Protein AF-A0A939FGM7-F1 (afdb_monomer_lite)

Radius of gyration: 15.13 Å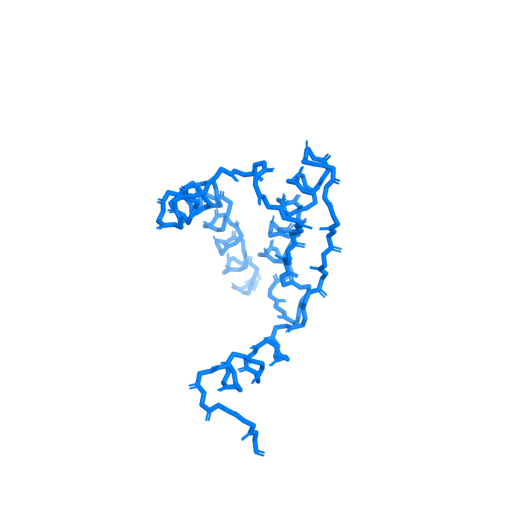; chains: 1; bounding box: 47×24×35 Å

Sequence (90 aa):
FSARSMVGTIASRAHLEAMVPTIERALKEAGVRARDLDGIAVTAGPGLAGALLVGVSAAKAYAYALGQPLYGVNHLASHICVDQLEHGPL

pLDDT: mean 92.24, std 11.74, range [43.25, 98.5]

Secondary structure (DSSP, 8-state):
--THHHHHHHHHHHHHHHHHHHHHHHHHHHT--GGG-S-EEEEEESS-HHHHHHHHHHHHHHHHHHT--EEEEEHHHHHHHHHHHHH---

Structure (mmCIF, N/CA/C/O backbone):
data_AF-A0A939FGM7-F1
#
_entry.id   AF-A0A939FGM7-F1
#
loop_
_atom_site.group_PDB
_atom_site.id
_atom_site.type_symbol
_atom_site.label_atom_id
_atom_site.label_alt_id
_atom_site.label_comp_id
_atom_site.label_asym_id
_atom_site.label_entity_id
_atom_site.label_seq_id
_atom_site.pdbx_PDB_ins_code
_atom_site.Cartn_x
_atom_site.Cartn_y
_atom_site.Cartn_z
_atom_site.occupancy
_atom_site.B_iso_or_equiv
_atom_site.auth_seq_id
_atom_site.auth_comp_id
_atom_site.auth_asym_id
_atom_site.auth_atom_id
_atom_site.pdbx_PDB_model_num
ATOM 1 N N . PHE A 1 1 ? 33.101 1.468 1.912 1.00 43.25 1 PHE A N 1
ATOM 2 C CA . PHE A 1 1 ? 31.814 2.149 2.167 1.00 43.25 1 PHE A CA 1
ATOM 3 C C . PHE A 1 1 ? 31.054 2.225 0.843 1.00 43.25 1 PHE A C 1
ATOM 5 O O . PHE A 1 1 ? 31.485 2.943 -0.046 1.00 43.25 1 PHE A O 1
ATOM 12 N N . SER A 1 2 ? 30.037 1.378 0.636 1.00 44.59 2 SER A N 1
ATOM 13 C CA . SER A 1 2 ? 29.418 1.151 -0.685 1.00 44.59 2 SER A CA 1
ATOM 14 C C . SER A 1 2 ? 28.201 2.056 -0.902 1.00 44.59 2 SER A C 1
ATOM 16 O O . SER A 1 2 ? 27.252 2.017 -0.120 1.00 44.59 2 SER A O 1
ATOM 18 N N . ALA A 1 3 ? 28.207 2.848 -1.979 1.00 50.59 3 ALA A N 1
ATOM 19 C CA . ALA A 1 3 ? 27.145 3.789 -2.359 1.00 50.59 3 ALA A CA 1
ATOM 20 C C . ALA A 1 3 ? 25.740 3.156 -2.488 1.00 50.59 3 ALA A C 1
ATOM 22 O O . ALA A 1 3 ? 24.735 3.863 -2.402 1.00 50.59 3 ALA A O 1
ATOM 23 N N . ARG A 1 4 ? 25.649 1.822 -2.615 1.00 52.56 4 ARG A N 1
ATOM 24 C CA . ARG A 1 4 ? 24.376 1.079 -2.660 1.00 52.56 4 ARG A CA 1
ATOM 25 C C . ARG A 1 4 ? 23.502 1.283 -1.419 1.00 52.56 4 ARG A C 1
ATOM 27 O O . ARG A 1 4 ? 22.282 1.313 -1.550 1.00 52.56 4 ARG A O 1
ATOM 34 N N . SER A 1 5 ? 24.092 1.473 -0.240 1.00 60.69 5 SER A N 1
ATOM 35 C CA . SER A 1 5 ? 23.316 1.641 0.999 1.00 60.69 5 SER A CA 1
ATOM 36 C C . SER A 1 5 ? 22.724 3.048 1.152 1.00 60.69 5 SER A C 1
ATOM 38 O O . SER A 1 5 ? 21.669 3.211 1.767 1.00 60.69 5 SER A O 1
ATOM 40 N N . MET A 1 6 ? 23.361 4.070 0.567 1.00 65.62 6 MET A N 1
ATOM 41 C CA . MET A 1 6 ? 22.883 5.457 0.653 1.00 65.62 6 MET A CA 1
ATOM 42 C C . MET A 1 6 ? 21.644 5.685 -0.212 1.00 65.62 6 MET A C 1
ATOM 44 O O . MET A 1 6 ? 20.651 6.212 0.285 1.00 65.62 6 MET A O 1
ATOM 48 N N . VAL A 1 7 ? 21.660 5.208 -1.461 1.00 73.94 7 VAL A N 1
ATOM 49 C CA . VAL A 1 7 ? 20.503 5.303 -2.371 1.00 73.94 7 VAL A CA 1
ATOM 50 C C . VAL A 1 7 ? 19.277 4.630 -1.759 1.00 73.94 7 VAL A C 1
ATOM 52 O O . VAL A 1 7 ? 18.190 5.202 -1.763 1.00 73.94 7 VAL A O 1
ATOM 55 N N . GLY A 1 8 ? 19.462 3.452 -1.152 1.00 77.62 8 GLY A N 1
ATOM 56 C CA . GLY A 1 8 ? 18.362 2.746 -0.505 1.00 77.62 8 GLY A CA 1
ATOM 57 C C . GLY A 1 8 ? 17.764 3.500 0.688 1.00 77.62 8 GLY A C 1
ATOM 58 O O . GLY A 1 8 ? 16.549 3.511 0.890 1.00 77.62 8 GLY A O 1
ATOM 59 N N . THR A 1 9 ? 18.612 4.184 1.454 1.00 81.69 9 THR A N 1
ATOM 60 C CA . THR A 1 9 ? 18.190 4.982 2.611 1.00 81.69 9 THR A CA 1
ATOM 61 C C . THR A 1 9 ? 17.428 6.236 2.180 1.00 81.69 9 THR A C 1
ATOM 63 O O . THR A 1 9 ? 16.377 6.533 2.744 1.00 81.69 9 THR A O 1
ATOM 66 N N . ILE A 1 10 ? 17.922 6.944 1.158 1.00 90.00 10 ILE A N 1
ATOM 67 C CA . ILE A 1 10 ? 17.272 8.142 0.605 1.00 90.00 10 ILE A CA 1
ATOM 68 C C . ILE A 1 10 ? 15.902 7.781 0.028 1.00 90.00 10 ILE A C 1
ATOM 70 O O . ILE A 1 10 ? 14.915 8.429 0.365 1.00 90.00 10 ILE A O 1
ATOM 74 N N . ALA A 1 11 ? 15.820 6.705 -0.761 1.00 85.94 11 ALA A N 1
ATOM 75 C CA . ALA A 1 11 ? 14.552 6.236 -1.310 1.00 85.94 11 ALA A CA 1
ATOM 76 C C . ALA A 1 11 ? 13.538 5.921 -0.198 1.00 85.94 11 ALA A C 1
ATOM 78 O O . ALA A 1 11 ? 12.400 6.371 -0.251 1.00 85.94 11 ALA A O 1
ATOM 79 N N . SER A 1 12 ? 13.958 5.209 0.852 1.00 89.44 12 SER A N 1
ATOM 80 C CA . SER A 1 12 ? 13.068 4.852 1.968 1.00 89.44 12 SER A CA 1
ATOM 81 C C . SER A 1 12 ? 12.530 6.082 2.711 1.00 89.44 12 SER A C 1
ATOM 83 O O . SER A 1 12 ? 11.357 6.109 3.074 1.00 89.44 12 SER A O 1
ATOM 85 N N . ARG A 1 13 ? 13.358 7.119 2.906 1.00 92.75 13 ARG A N 1
ATOM 86 C CA . ARG A 1 13 ? 12.922 8.394 3.505 1.00 92.75 13 ARG A CA 1
ATOM 87 C C . ARG A 1 13 ? 11.930 9.132 2.617 1.00 92.75 13 ARG A C 1
ATOM 89 O O . ARG A 1 13 ? 10.883 9.532 3.107 1.00 92.75 13 ARG A O 1
ATOM 96 N N . ALA A 1 14 ? 12.215 9.217 1.319 1.00 93.81 14 ALA A N 1
ATOM 97 C CA . ALA A 1 14 ? 11.300 9.827 0.361 1.00 93.81 14 ALA A CA 1
ATOM 98 C C . ALA A 1 14 ? 9.933 9.116 0.351 1.00 93.81 14 ALA A C 1
ATOM 100 O O . ALA A 1 14 ? 8.897 9.774 0.342 1.00 93.81 14 ALA A O 1
ATOM 101 N N . HIS A 1 15 ? 9.908 7.779 0.434 1.00 95.19 15 HIS A N 1
ATOM 102 C CA . HIS A 1 15 ? 8.657 7.028 0.586 1.00 95.19 15 HIS A CA 1
ATOM 103 C C . HIS A 1 15 ? 7.914 7.370 1.881 1.00 95.19 15 HIS A C 1
ATOM 105 O O . HIS A 1 15 ? 6.693 7.493 1.853 1.00 95.19 15 HIS A O 1
ATOM 111 N N . LEU A 1 16 ? 8.625 7.516 3.002 1.00 94.31 16 LEU A N 1
ATOM 112 C CA . LEU A 1 16 ? 8.019 7.854 4.291 1.00 94.31 16 LEU A CA 1
ATOM 113 C C . LEU A 1 16 ? 7.376 9.249 4.254 1.00 94.31 16 LEU A C 1
ATOM 115 O O . LEU A 1 16 ? 6.224 9.401 4.650 1.00 94.31 16 LEU A O 1
ATOM 119 N N . GLU A 1 17 ? 8.100 10.238 3.730 1.00 95.94 17 GLU A N 1
ATOM 120 C CA . GLU A 1 17 ? 7.635 11.622 3.579 1.00 95.94 17 GLU A CA 1
ATOM 121 C C . GLU A 1 17 ? 6.433 11.722 2.628 1.00 95.94 17 GLU A C 1
ATOM 123 O O . GLU A 1 17 ? 5.489 12.468 2.885 1.00 95.94 17 GLU A O 1
ATOM 128 N N . ALA A 1 18 ? 6.435 10.935 1.549 1.00 96.56 18 ALA A N 1
ATOM 129 C CA . ALA A 1 18 ? 5.383 10.965 0.541 1.00 96.56 18 ALA A CA 1
ATOM 130 C C . ALA A 1 18 ? 4.141 10.129 0.895 1.00 96.56 18 ALA A C 1
ATOM 132 O O . ALA A 1 18 ? 3.106 10.311 0.251 1.00 96.56 18 ALA A O 1
ATOM 133 N N . MET A 1 19 ? 4.211 9.218 1.873 1.00 95.75 19 MET A N 1
ATOM 134 C CA . MET A 1 19 ? 3.167 8.211 2.114 1.00 95.75 19 MET A CA 1
ATOM 135 C C . MET A 1 19 ? 1.795 8.832 2.405 1.00 95.75 19 MET A C 1
ATOM 137 O O . MET A 1 19 ? 0.841 8.606 1.661 1.00 95.75 19 MET A O 1
ATOM 141 N N . VAL A 1 20 ? 1.700 9.634 3.470 1.00 96.62 20 VAL A N 1
ATOM 142 C CA . VAL A 1 20 ? 0.427 10.230 3.907 1.00 96.62 20 VAL A CA 1
ATOM 143 C C . VAL A 1 20 ? -0.127 11.205 2.857 1.00 96.62 20 VAL A C 1
ATOM 145 O O . VAL A 1 20 ? -1.270 11.006 2.443 1.00 96.62 20 VAL A O 1
ATOM 148 N N . PRO A 1 21 ? 0.659 12.165 2.318 1.00 97.88 21 PRO A N 1
ATOM 149 C CA . PRO A 1 21 ? 0.159 13.077 1.286 1.00 97.88 21 PRO A CA 1
ATOM 150 C C . PRO A 1 21 ? -0.333 12.362 0.021 1.00 97.88 21 PRO A C 1
ATOM 152 O O . PRO A 1 21 ? -1.286 12.805 -0.621 1.00 97.88 21 PRO A O 1
ATOM 155 N N . THR A 1 22 ? 0.306 11.249 -0.356 1.00 97.69 22 THR A N 1
ATOM 156 C CA . THR A 1 22 ? -0.101 10.466 -1.530 1.00 97.69 22 THR A CA 1
ATOM 157 C C . THR A 1 22 ? -1.449 9.790 -1.305 1.00 97.69 22 THR A C 1
ATOM 159 O O . THR A 1 22 ? -2.309 9.865 -2.180 1.00 97.69 22 THR A O 1
ATOM 162 N N . ILE A 1 23 ? -1.657 9.177 -0.138 1.00 96.88 23 ILE A N 1
ATOM 163 C CA . ILE A 1 23 ? -2.914 8.496 0.196 1.00 96.88 23 ILE A CA 1
ATOM 164 C C . ILE A 1 23 ? -4.064 9.502 0.314 1.00 96.88 23 ILE A C 1
ATOM 166 O O . ILE A 1 23 ? -5.129 9.280 -0.257 1.00 96.88 23 ILE A O 1
ATOM 170 N N . GLU A 1 24 ? -3.851 10.631 0.993 1.00 97.50 24 GLU A N 1
ATOM 171 C CA . GLU A 1 24 ? -4.867 11.686 1.117 1.00 97.50 24 GLU A CA 1
ATOM 1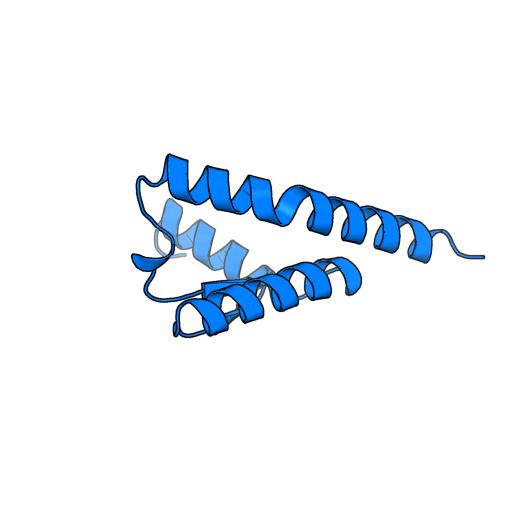72 C C . GLU A 1 24 ? -5.285 12.239 -0.248 1.00 97.50 24 GLU A C 1
ATOM 174 O O . GLU A 1 24 ? -6.477 12.414 -0.515 1.00 97.50 24 GLU A O 1
ATOM 179 N N . ARG A 1 25 ? -4.312 12.467 -1.139 1.00 98.38 25 ARG A N 1
ATOM 180 C CA . ARG A 1 25 ? -4.582 12.905 -2.509 1.00 98.38 25 ARG A CA 1
ATOM 181 C C . ARG A 1 25 ? -5.364 11.855 -3.298 1.00 98.38 25 ARG A C 1
ATOM 183 O O . ARG A 1 25 ? -6.338 12.227 -3.940 1.00 98.38 25 ARG A O 1
ATOM 190 N N . ALA A 1 26 ? -4.981 10.581 -3.217 1.00 98.12 26 ALA A N 1
ATOM 191 C CA . ALA A 1 26 ? -5.661 9.495 -3.924 1.00 98.12 26 ALA A CA 1
ATOM 192 C C . ALA A 1 26 ? -7.124 9.337 -3.477 1.00 98.12 26 ALA A C 1
ATOM 194 O O . ALA A 1 26 ? -8.019 9.245 -4.313 1.00 98.12 26 ALA A O 1
ATOM 195 N N . LEU A 1 27 ? -7.387 9.381 -2.166 1.00 98.12 27 LEU A N 1
ATOM 196 C CA . LEU A 1 27 ? -8.749 9.336 -1.622 1.00 98.12 27 LEU A CA 1
ATOM 197 C C . LEU A 1 27 ? -9.585 10.533 -2.089 1.00 98.12 27 LEU A C 1
ATOM 199 O O . LEU A 1 27 ? -10.733 10.372 -2.502 1.00 98.12 27 LEU A O 1
ATOM 203 N N . LYS A 1 28 ? -8.992 11.734 -2.067 1.00 98.31 28 LYS A N 1
ATOM 204 C CA . LYS A 1 28 ? -9.646 12.958 -2.539 1.00 98.31 28 LYS A CA 1
ATOM 205 C C . LYS A 1 28 ? -9.990 12.888 -4.028 1.00 98.31 28 LYS A C 1
ATOM 207 O O . LYS A 1 28 ? -11.091 13.276 -4.400 1.00 98.31 28 LYS A O 1
ATOM 212 N N . GLU A 1 29 ? -9.063 12.422 -4.859 1.00 98.50 29 GLU A N 1
ATOM 213 C CA . GLU A 1 29 ? -9.248 12.286 -6.308 1.00 98.50 29 GLU A CA 1
ATOM 214 C C . GLU A 1 29 ? -10.320 11.247 -6.654 1.00 98.50 29 GLU A C 1
ATOM 216 O O . GLU A 1 29 ? -11.169 11.501 -7.502 1.00 98.50 29 GLU A O 1
ATOM 221 N N . ALA A 1 30 ? -10.350 10.128 -5.928 1.00 97.94 30 ALA A N 1
ATOM 222 C CA . ALA A 1 30 ? -11.383 9.105 -6.069 1.00 97.94 30 ALA A CA 1
ATOM 223 C C . ALA A 1 30 ? -12.752 9.520 -5.490 1.00 97.94 30 ALA A C 1
ATOM 225 O O . ALA A 1 30 ? -13.752 8.854 -5.748 1.00 97.94 30 ALA A O 1
ATOM 226 N N . GLY A 1 31 ? -12.822 10.595 -4.696 1.00 98.19 31 GLY A N 1
ATOM 227 C CA . GLY A 1 31 ? -14.065 11.052 -4.066 1.00 98.19 31 GLY A CA 1
ATOM 228 C C . GLY A 1 31 ? -14.597 10.113 -2.977 1.00 98.19 31 GLY A C 1
ATOM 229 O O . GLY A 1 31 ? -15.786 10.154 -2.662 1.00 98.19 31 GLY A O 1
ATOM 230 N N . VAL A 1 32 ? -13.733 9.280 -2.391 1.00 97.94 32 VAL A N 1
ATOM 231 C CA . VAL A 1 32 ? -14.090 8.292 -1.360 1.00 97.94 32 VAL A CA 1
ATOM 232 C C . VAL A 1 32 ? -13.359 8.571 -0.052 1.00 97.94 32 VAL A C 1
ATOM 234 O O . VAL A 1 32 ? -12.316 9.224 -0.012 1.00 97.94 32 VAL A O 1
ATOM 237 N N . ARG A 1 33 ? -13.893 8.068 1.060 1.00 97.31 33 ARG A N 1
ATOM 238 C CA . ARG A 1 33 ? -13.214 8.104 2.361 1.00 97.31 33 ARG A CA 1
ATOM 239 C C . ARG A 1 33 ? -12.472 6.792 2.569 1.00 97.31 33 ARG A C 1
ATOM 241 O O . ARG A 1 33 ? -12.886 5.754 2.072 1.00 97.31 33 ARG A O 1
ATOM 248 N N . ALA A 1 34 ? -11.445 6.806 3.415 1.00 95.31 34 ALA A N 1
ATOM 249 C CA . ALA A 1 34 ? -10.698 5.592 3.760 1.00 95.31 34 ALA A CA 1
ATOM 250 C C . ALA A 1 34 ? -11.593 4.451 4.293 1.00 95.31 34 ALA A C 1
ATOM 252 O O . ALA A 1 34 ? -11.318 3.284 4.054 1.00 95.31 34 ALA A O 1
ATOM 253 N N . ARG A 1 35 ? -12.687 4.788 4.988 1.00 96.12 35 ARG A N 1
ATOM 254 C CA . ARG A 1 35 ? -13.669 3.815 5.501 1.00 96.12 35 ARG A CA 1
ATOM 255 C C . ARG A 1 35 ? -14.568 3.184 4.436 1.00 96.12 35 ARG A C 1
ATOM 257 O O . ARG A 1 35 ? -15.295 2.259 4.759 1.00 96.12 35 ARG A O 1
ATOM 264 N N . ASP A 1 36 ? -14.564 3.733 3.226 1.00 97.31 36 ASP A N 1
ATOM 265 C CA . ASP A 1 36 ? -15.338 3.217 2.099 1.00 97.31 36 ASP A CA 1
ATOM 266 C C . ASP A 1 36 ? -14.516 2.172 1.302 1.00 97.31 36 ASP A C 1
ATOM 268 O O . ASP A 1 36 ? -14.977 1.692 0.274 1.00 97.31 36 ASP A O 1
ATOM 272 N N . LEU A 1 37 ? -13.292 1.840 1.746 1.00 97.19 37 LEU A N 1
ATOM 273 C CA . LEU A 1 37 ? -12.431 0.827 1.129 1.00 97.19 37 LEU A CA 1
ATOM 274 C C . LEU A 1 37 ? -12.763 -0.578 1.648 1.00 97.19 37 LEU A C 1
ATOM 276 O O . LEU A 1 37 ? -12.832 -0.781 2.859 1.00 97.19 37 LEU A O 1
ATOM 280 N N . ASP A 1 38 ? -12.827 -1.554 0.741 1.00 98.06 38 ASP A N 1
ATOM 281 C CA . ASP A 1 38 ? -13.092 -2.971 1.055 1.00 98.06 38 ASP A CA 1
ATOM 282 C C . ASP A 1 38 ? -11.817 -3.821 1.241 1.00 98.06 38 ASP A C 1
ATOM 284 O O . ASP A 1 38 ? -11.866 -5.033 1.451 1.00 98.06 38 ASP A O 1
ATOM 288 N N . GLY A 1 39 ? -10.639 -3.211 1.098 1.00 97.69 39 GLY A N 1
ATOM 289 C CA . GLY A 1 39 ? -9.365 -3.918 1.155 1.00 97.69 39 GLY A CA 1
ATOM 290 C C . GLY A 1 39 ? -8.174 -3.012 0.884 1.00 97.69 39 GLY A C 1
ATOM 291 O O . GLY A 1 39 ? -8.295 -1.966 0.248 1.00 97.69 39 GLY A O 1
ATOM 292 N N . ILE A 1 40 ? -7.003 -3.429 1.360 1.00 98.38 40 ILE A N 1
ATOM 293 C CA . ILE A 1 40 ? -5.731 -2.736 1.147 1.00 98.38 40 ILE A CA 1
ATOM 294 C C . ILE A 1 40 ? -4.794 -3.667 0.381 1.00 98.38 40 ILE A C 1
ATOM 296 O O . ILE A 1 40 ? -4.548 -4.792 0.807 1.00 98.38 40 ILE A O 1
ATOM 300 N N . ALA A 1 41 ? -4.233 -3.204 -0.734 1.00 98.00 41 ALA A N 1
ATOM 301 C CA . ALA A 1 41 ? -3.211 -3.930 -1.482 1.00 98.00 41 ALA A CA 1
ATOM 302 C C . ALA A 1 41 ? -1.869 -3.193 -1.407 1.00 98.00 41 ALA A C 1
ATOM 304 O O . ALA A 1 41 ? -1.821 -1.965 -1.466 1.00 98.00 41 ALA A O 1
ATOM 305 N N . VAL A 1 42 ? -0.769 -3.935 -1.275 1.00 98.12 42 VAL A N 1
ATOM 306 C CA . VAL A 1 42 ? 0.582 -3.366 -1.207 1.00 98.12 42 VAL A CA 1
ATOM 307 C C . VAL A 1 42 ? 1.595 -4.243 -1.919 1.00 98.12 42 VAL A C 1
ATOM 309 O O . VAL A 1 42 ? 1.565 -5.467 -1.802 1.00 98.12 42 VAL A O 1
ATOM 312 N N . THR A 1 43 ? 2.527 -3.624 -2.639 1.00 97.81 43 THR A N 1
ATOM 313 C CA . THR A 1 43 ? 3.628 -4.342 -3.282 1.00 97.81 43 THR A CA 1
ATOM 314 C C . THR A 1 43 ? 4.477 -5.068 -2.240 1.00 97.81 43 THR A C 1
ATOM 316 O O . THR A 1 43 ? 5.103 -4.438 -1.389 1.00 97.81 43 THR A O 1
ATOM 319 N N . ALA A 1 44 ? 4.527 -6.397 -2.332 1.00 96.06 44 ALA A N 1
ATOM 320 C CA . ALA A 1 44 ? 5.334 -7.262 -1.469 1.00 96.06 44 ALA A CA 1
ATOM 321 C C . ALA A 1 44 ? 6.724 -7.562 -2.064 1.00 96.06 44 ALA A C 1
ATOM 323 O O . ALA A 1 44 ? 7.618 -8.027 -1.360 1.00 96.06 44 ALA A O 1
ATOM 324 N N . GLY A 1 45 ? 6.919 -7.276 -3.355 1.00 95.12 45 GLY A N 1
ATOM 325 C CA . GLY A 1 45 ? 8.198 -7.385 -4.054 1.00 95.12 45 GLY A CA 1
ATOM 326 C C . GLY A 1 45 ? 8.061 -7.902 -5.493 1.00 95.12 45 GLY A C 1
ATOM 327 O O . GLY A 1 45 ? 6.949 -8.200 -5.926 1.00 95.12 45 GLY A O 1
ATOM 328 N N . PRO A 1 46 ? 9.176 -8.034 -6.234 1.00 95.62 46 PRO A N 1
ATOM 329 C CA . PRO A 1 46 ? 10.527 -7.624 -5.837 1.00 95.62 46 PRO A CA 1
ATOM 330 C C . PRO A 1 46 ? 10.674 -6.097 -5.742 1.00 95.62 46 PRO A C 1
ATOM 332 O O . PRO A 1 46 ? 9.882 -5.348 -6.303 1.00 95.62 46 PRO A O 1
ATOM 335 N N . GLY A 1 47 ? 11.686 -5.628 -5.011 1.00 91.50 47 GLY A N 1
ATOM 336 C CA . GLY A 1 47 ? 11.944 -4.201 -4.824 1.00 91.50 47 GLY A CA 1
ATOM 337 C C . GLY A 1 47 ? 13.017 -3.929 -3.772 1.00 91.50 47 GLY A C 1
ATOM 338 O O . GLY A 1 47 ? 13.544 -4.845 -3.139 1.00 91.50 47 GLY A O 1
ATOM 339 N N . LEU A 1 48 ? 13.349 -2.654 -3.581 1.00 91.94 48 LEU A N 1
ATOM 340 C CA . LEU A 1 48 ? 14.302 -2.231 -2.559 1.00 91.94 48 LEU A CA 1
ATOM 341 C C . LEU A 1 48 ? 13.723 -2.483 -1.157 1.00 91.94 48 LEU A C 1
ATOM 343 O O . LEU A 1 48 ? 12.684 -1.926 -0.808 1.00 91.94 48 LEU A O 1
ATOM 347 N N . ALA A 1 49 ? 14.438 -3.251 -0.331 1.00 91.06 49 ALA A N 1
ATOM 348 C CA . ALA A 1 49 ? 13.960 -3.693 0.983 1.00 91.06 49 ALA A CA 1
ATOM 349 C C . ALA A 1 49 ? 13.450 -2.555 1.889 1.00 91.06 49 ALA A C 1
ATOM 351 O O . ALA A 1 49 ? 12.399 -2.694 2.506 1.00 91.06 49 ALA A O 1
ATOM 352 N N . GLY A 1 50 ? 14.154 -1.418 1.946 1.00 90.75 50 GLY A N 1
ATOM 353 C CA . GLY A 1 50 ? 13.744 -0.288 2.787 1.00 90.75 50 GLY A CA 1
ATOM 354 C C . GLY A 1 50 ? 12.455 0.395 2.311 1.00 90.75 50 GLY A C 1
ATOM 355 O O . GLY A 1 50 ? 11.571 0.667 3.119 1.00 90.75 50 GLY A O 1
ATOM 356 N N . ALA A 1 51 ? 12.297 0.586 0.998 1.00 91.69 51 ALA A N 1
ATOM 357 C CA . ALA A 1 51 ? 11.071 1.133 0.415 1.00 91.69 51 ALA A CA 1
ATOM 358 C C . ALA A 1 51 ? 9.879 0.180 0.598 1.00 91.69 51 ALA A C 1
ATOM 360 O O . ALA A 1 51 ? 8.795 0.610 0.996 1.00 91.69 51 ALA A O 1
ATOM 361 N N . LEU A 1 52 ? 10.097 -1.124 0.375 1.00 94.94 52 LEU A N 1
ATOM 362 C CA . LEU A 1 52 ? 9.085 -2.154 0.615 1.00 94.94 52 LEU A CA 1
ATOM 363 C C . LEU A 1 52 ? 8.649 -2.175 2.080 1.00 94.94 52 LEU A C 1
ATOM 365 O O . LEU A 1 52 ? 7.456 -2.242 2.356 1.00 94.94 52 LEU A O 1
ATOM 369 N N . LEU A 1 53 ? 9.590 -2.065 3.024 1.00 95.25 53 LEU A N 1
ATOM 370 C CA . LEU A 1 53 ? 9.268 -2.043 4.448 1.00 95.25 53 LEU A CA 1
ATOM 371 C C . LEU A 1 53 ? 8.356 -0.863 4.804 1.00 95.25 53 LEU A C 1
ATOM 373 O O . LEU A 1 53 ? 7.379 -1.062 5.524 1.00 95.25 53 LEU A O 1
ATOM 377 N N . VAL A 1 54 ? 8.635 0.336 4.284 1.00 96.44 54 VAL A N 1
ATOM 378 C CA . VAL A 1 54 ? 7.793 1.524 4.510 1.00 96.44 54 VAL A CA 1
ATOM 379 C C . VAL A 1 54 ? 6.380 1.302 3.967 1.00 96.44 54 VAL A C 1
ATOM 381 O O . VAL A 1 54 ? 5.411 1.475 4.706 1.00 96.44 54 VAL A O 1
ATOM 384 N N . GLY A 1 55 ? 6.254 0.851 2.714 1.00 96.75 55 GLY A N 1
ATOM 385 C CA . GLY A 1 55 ? 4.957 0.568 2.091 1.00 96.75 55 GLY A CA 1
ATOM 386 C C . GLY A 1 55 ? 4.155 -0.498 2.836 1.00 96.75 55 GLY A C 1
ATOM 387 O O . GLY A 1 55 ? 3.003 -0.269 3.202 1.00 96.75 55 GLY A O 1
ATOM 388 N N . VAL A 1 56 ? 4.771 -1.648 3.123 1.00 97.88 56 VAL A N 1
ATOM 389 C CA . VAL A 1 56 ? 4.117 -2.767 3.819 1.00 97.88 56 VAL A CA 1
ATOM 390 C C . VAL A 1 56 ? 3.706 -2.379 5.239 1.00 97.88 56 VAL A C 1
ATOM 392 O O . VAL A 1 56 ? 2.636 -2.781 5.693 1.00 97.88 56 VAL A O 1
ATOM 395 N N . SER A 1 57 ? 4.518 -1.588 5.945 1.00 9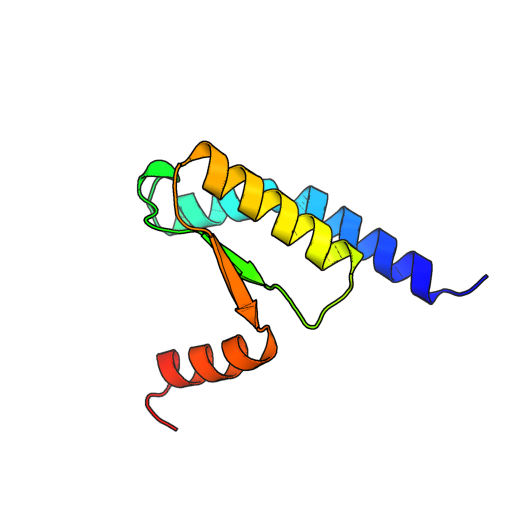7.75 57 SER A N 1
ATOM 396 C CA . SER A 1 57 ? 4.191 -1.132 7.302 1.00 97.75 57 SER A CA 1
ATOM 397 C C . SER A 1 57 ? 2.998 -0.177 7.300 1.00 97.75 57 SER A C 1
ATOM 399 O O . SER A 1 57 ? 2.086 -0.348 8.107 1.00 97.75 57 SER A O 1
ATOM 401 N N . ALA A 1 58 ? 2.960 0.775 6.360 1.00 97.44 58 ALA A N 1
ATOM 402 C CA . ALA A 1 58 ? 1.822 1.673 6.190 1.00 97.44 58 ALA A CA 1
ATOM 403 C C . ALA A 1 58 ? 0.545 0.891 5.851 1.00 97.44 58 ALA A C 1
ATOM 405 O O . ALA A 1 58 ? -0.469 1.039 6.528 1.00 97.44 58 ALA A O 1
ATOM 406 N N . ALA A 1 59 ? 0.606 -0.009 4.867 1.00 97.94 59 ALA A N 1
ATOM 407 C CA . ALA A 1 59 ? -0.542 -0.809 4.450 1.00 97.94 59 ALA A CA 1
ATOM 408 C C . ALA A 1 59 ? -1.106 -1.677 5.586 1.00 97.94 59 ALA A C 1
ATOM 410 O O . ALA A 1 59 ? -2.320 -1.727 5.775 1.00 97.94 59 ALA A O 1
ATOM 411 N N . LYS A 1 60 ? -0.236 -2.300 6.395 1.00 98.19 60 LYS A N 1
ATOM 412 C CA . LYS A 1 60 ? -0.647 -3.025 7.609 1.00 98.19 60 LYS A CA 1
ATOM 413 C C . LYS A 1 60 ? -1.355 -2.118 8.610 1.00 98.19 60 LYS A C 1
ATOM 415 O O . LYS A 1 60 ? -2.374 -2.526 9.157 1.00 98.19 60 LYS A O 1
ATOM 420 N N . ALA A 1 61 ? -0.839 -0.911 8.840 1.00 97.88 61 ALA A N 1
ATOM 421 C CA . ALA A 1 61 ? -1.457 0.043 9.754 1.00 97.88 61 ALA A CA 1
ATOM 422 C C . ALA A 1 61 ? -2.860 0.460 9.281 1.00 97.88 61 ALA A C 1
ATOM 424 O O . ALA A 1 61 ? -3.792 0.444 10.081 1.00 97.88 61 ALA A O 1
ATOM 425 N N . TYR A 1 62 ? -3.035 0.755 7.988 1.00 97.38 62 TYR A N 1
ATOM 426 C CA . TYR A 1 62 ? -4.347 1.083 7.419 1.00 97.38 62 TYR A CA 1
ATOM 427 C C . TYR A 1 62 ? -5.320 -0.093 7.476 1.00 97.38 62 TYR A C 1
ATOM 429 O O . TYR A 1 62 ? -6.440 0.075 7.948 1.00 97.38 62 TYR A O 1
ATOM 437 N N . ALA A 1 63 ? -4.893 -1.283 7.050 1.00 98.31 63 ALA A N 1
ATOM 438 C CA . ALA A 1 63 ? -5.726 -2.483 7.090 1.00 98.31 63 ALA A CA 1
ATOM 439 C C . ALA A 1 63 ? -6.193 -2.789 8.521 1.00 98.31 63 ALA A C 1
ATOM 441 O O . ALA A 1 63 ? -7.378 -3.017 8.752 1.00 98.31 63 ALA A O 1
ATOM 442 N N . TYR A 1 64 ? -5.280 -2.702 9.494 1.00 98.25 64 TYR A N 1
ATOM 443 C CA . TYR A 1 64 ? -5.597 -2.886 10.908 1.00 98.25 64 TYR A CA 1
ATOM 444 C C . TYR A 1 64 ? -6.577 -1.826 11.428 1.00 98.25 64 TYR A C 1
ATOM 446 O O . TYR A 1 64 ? -7.570 -2.171 12.061 1.00 98.25 64 TYR A O 1
ATOM 454 N N . ALA A 1 65 ? -6.330 -0.544 11.142 1.00 97.81 65 ALA A N 1
ATOM 455 C CA . ALA A 1 65 ? -7.177 0.553 11.611 1.00 97.81 65 ALA A CA 1
ATOM 456 C C . ALA A 1 65 ? -8.589 0.533 11.001 1.00 97.81 65 ALA A C 1
ATOM 458 O O . ALA A 1 65 ? -9.544 0.946 11.655 1.00 97.81 65 ALA A O 1
ATOM 459 N N . LEU A 1 66 ? -8.722 0.067 9.757 1.00 97.50 66 LEU A N 1
ATOM 460 C CA . LEU A 1 66 ? -9.994 0.006 9.034 1.00 97.50 66 LEU A CA 1
ATOM 461 C C . LEU A 1 66 ? -10.720 -1.338 9.199 1.00 97.50 66 LEU A C 1
ATOM 463 O O . LEU A 1 66 ? -11.872 -1.450 8.790 1.00 97.50 66 LEU A O 1
ATOM 467 N N . GLY A 1 67 ? -10.064 -2.350 9.775 1.00 97.94 67 GLY A N 1
ATOM 468 C CA . GLY A 1 67 ? -10.602 -3.710 9.866 1.00 97.94 67 GLY A CA 1
ATOM 469 C C . GLY A 1 67 ? -10.746 -4.400 8.505 1.00 97.94 67 GLY A C 1
ATOM 470 O O . GLY A 1 67 ? -11.626 -5.239 8.342 1.00 97.94 67 GLY A O 1
ATOM 471 N N . GLN A 1 68 ? -9.907 -4.035 7.532 1.00 98.38 68 GLN A N 1
ATOM 472 C CA . GLN A 1 68 ? -10.000 -4.493 6.143 1.00 98.38 68 GLN A CA 1
ATOM 473 C C . GLN A 1 68 ? -8.933 -5.548 5.814 1.00 98.38 68 GLN A C 1
ATOM 475 O O . GLN A 1 68 ? -7.851 -5.538 6.413 1.00 98.38 68 GLN A O 1
ATOM 480 N N . PRO A 1 69 ? -9.191 -6.460 4.857 1.00 98.38 69 PRO A N 1
ATOM 481 C CA . PRO A 1 69 ? -8.197 -7.432 4.419 1.00 98.38 69 PRO A CA 1
ATOM 482 C C . PRO A 1 69 ? -6.980 -6.748 3.777 1.00 98.38 69 PRO A C 1
ATOM 484 O O . PRO A 1 69 ? -7.093 -5.713 3.117 1.00 98.38 69 PRO A O 1
ATOM 487 N N . LEU A 1 70 ? -5.803 -7.356 3.960 1.00 98.44 70 LEU A N 1
ATOM 488 C CA . LEU A 1 70 ? -4.534 -6.903 3.388 1.00 98.44 70 LEU A CA 1
ATOM 489 C C . LEU A 1 70 ? -4.009 -7.917 2.367 1.00 98.44 70 LEU A C 1
ATOM 491 O O . LEU A 1 70 ? -3.808 -9.085 2.697 1.00 98.44 70 LEU A O 1
ATOM 495 N N . TYR A 1 71 ? -3.685 -7.441 1.168 1.00 98.19 71 TYR A N 1
ATOM 496 C CA . TYR A 1 71 ? -3.152 -8.245 0.073 1.00 98.19 71 TYR A CA 1
ATOM 497 C C . TYR A 1 71 ? -1.729 -7.811 -0.287 1.00 98.19 71 TYR A C 1
ATOM 499 O O . TYR A 1 71 ? -1.476 -6.658 -0.635 1.00 98.19 71 TYR A O 1
ATOM 507 N N . GLY A 1 72 ? -0.784 -8.749 -0.227 1.00 97.56 72 GLY A N 1
ATOM 508 C CA . GLY A 1 72 ? 0.559 -8.554 -0.768 1.00 97.56 72 GLY A CA 1
ATOM 509 C C . GLY A 1 72 ? 0.576 -8.866 -2.261 1.00 97.56 72 GLY A C 1
ATOM 510 O O . GLY A 1 72 ? 0.317 -10.005 -2.641 1.00 97.56 72 GLY A O 1
ATOM 511 N N . VAL A 1 73 ? 0.895 -7.882 -3.102 1.00 97.81 73 VAL A N 1
ATOM 512 C CA . VAL A 1 73 ? 0.915 -8.042 -4.563 1.00 97.81 73 VAL A CA 1
ATOM 513 C C . VAL A 1 73 ? 2.338 -8.150 -5.098 1.00 97.81 73 VAL A C 1
ATOM 515 O O . VAL A 1 73 ? 3.264 -7.492 -4.613 1.00 97.81 73 VAL A O 1
ATOM 518 N N . ASN A 1 74 ? 2.526 -9.000 -6.105 1.00 97.62 74 ASN A N 1
ATOM 519 C CA . ASN A 1 74 ? 3.801 -9.107 -6.800 1.00 97.62 74 ASN A CA 1
ATOM 520 C C . ASN A 1 74 ? 3.945 -7.953 -7.800 1.00 97.62 74 ASN A C 1
ATOM 522 O O . ASN A 1 74 ? 3.100 -7.781 -8.670 1.00 97.62 74 ASN A O 1
ATOM 526 N N . HIS A 1 75 ? 5.045 -7.210 -7.704 1.00 97.06 75 HIS A N 1
ATOM 527 C CA . HIS A 1 75 ? 5.320 -6.032 -8.522 1.00 97.06 75 HIS A CA 1
ATOM 528 C C . HIS A 1 75 ? 5.289 -6.322 -10.027 1.00 97.06 75 HIS A C 1
ATOM 530 O O . HIS A 1 75 ? 4.739 -5.539 -10.791 1.00 97.06 75 HIS A O 1
ATOM 536 N N . LEU A 1 76 ? 5.880 -7.441 -10.457 1.00 96.31 76 LEU A N 1
ATOM 537 C CA . LEU A 1 76 ? 5.969 -7.793 -11.875 1.00 96.31 76 LEU A CA 1
ATOM 538 C C . LEU A 1 76 ? 4.630 -8.297 -12.408 1.00 96.31 76 LEU A C 1
ATOM 540 O O . LEU A 1 76 ? 4.224 -7.907 -13.496 1.00 96.31 76 LEU A O 1
ATOM 544 N N . ALA A 1 77 ? 3.920 -9.106 -11.620 1.00 95.12 77 ALA A N 1
ATOM 545 C CA . ALA A 1 77 ? 2.576 -9.543 -11.979 1.00 95.12 77 ALA A CA 1
ATOM 546 C C . ALA A 1 77 ? 1.617 -8.350 -12.112 1.00 95.12 77 ALA A C 1
ATOM 548 O O . ALA A 1 77 ? 0.820 -8.321 -13.041 1.00 95.12 77 ALA A O 1
ATOM 549 N N . SER A 1 78 ? 1.738 -7.334 -11.247 1.00 94.94 78 SER A N 1
ATOM 550 C CA . SER A 1 78 ? 0.941 -6.107 -11.347 1.00 94.94 78 SER A CA 1
ATOM 551 C C . SER A 1 78 ? 1.118 -5.388 -12.685 1.00 94.94 78 SER A C 1
ATOM 553 O O . SER A 1 78 ? 0.131 -4.881 -13.203 1.00 94.94 78 SER A O 1
ATOM 555 N N . HIS A 1 79 ? 2.324 -5.373 -13.268 1.00 96.31 79 HIS A N 1
ATOM 556 C CA . HIS A 1 79 ? 2.533 -4.778 -14.598 1.00 96.31 79 HIS A CA 1
ATOM 557 C C . HIS A 1 79 ? 1.728 -5.505 -15.680 1.00 96.31 79 HIS A C 1
ATOM 559 O O . HIS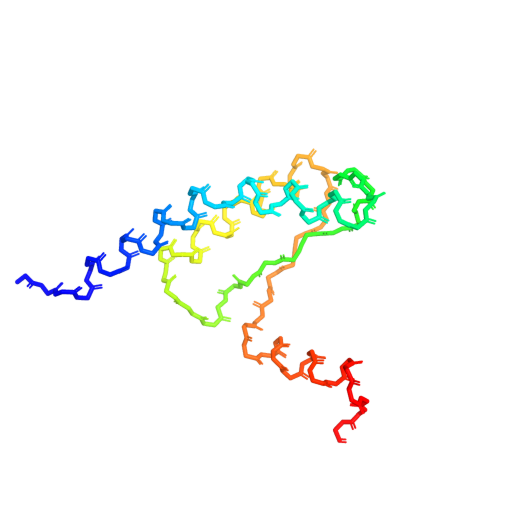 A 1 79 ? 1.101 -4.852 -16.504 1.00 96.31 79 HIS A O 1
ATOM 565 N N . ILE A 1 80 ? 1.689 -6.841 -15.639 1.00 95.25 80 ILE A N 1
ATOM 566 C CA . ILE A 1 80 ? 0.901 -7.648 -16.586 1.00 95.25 80 ILE A CA 1
ATOM 567 C C . ILE A 1 80 ? -0.599 -7.416 -16.369 1.00 95.25 80 ILE A C 1
ATOM 569 O O . ILE A 1 80 ? -1.336 -7.205 -17.326 1.00 95.25 80 ILE A O 1
ATOM 573 N N . CYS A 1 81 ? -1.056 -7.420 -15.114 1.00 94.38 81 CYS A N 1
ATOM 574 C CA . CYS A 1 81 ? -2.470 -7.215 -14.807 1.00 94.38 81 CYS A CA 1
ATOM 575 C C . CYS A 1 81 ? -2.966 -5.832 -15.247 1.00 94.38 81 CYS A C 1
ATOM 577 O O . CYS A 1 81 ? -4.083 -5.726 -15.737 1.00 94.38 81 CYS A O 1
ATOM 579 N N . VAL A 1 82 ? -2.163 -4.776 -15.071 1.00 94.38 82 VAL A N 1
ATOM 580 C CA . VAL A 1 82 ? -2.539 -3.422 -15.511 1.00 94.38 82 VAL A CA 1
ATOM 581 C C . VAL A 1 82 ? -2.626 -3.349 -17.033 1.00 94.38 82 VAL A C 1
ATOM 583 O O . VAL A 1 82 ? -3.586 -2.787 -17.544 1.00 94.38 82 VAL A O 1
ATOM 586 N N . ASP A 1 83 ? -1.690 -3.968 -17.755 1.00 94.88 83 ASP A N 1
ATOM 587 C CA . ASP A 1 83 ? -1.755 -4.032 -19.219 1.00 94.88 83 ASP A CA 1
ATOM 588 C C . ASP A 1 83 ? -3.043 -4.714 -19.707 1.00 94.88 83 ASP A C 1
ATOM 590 O O . ASP A 1 83 ? -3.743 -4.186 -20.568 1.00 94.88 83 ASP A O 1
ATOM 594 N N . GLN A 1 84 ? -3.419 -5.828 -19.074 1.00 95.75 84 GLN A N 1
ATOM 595 C CA . GLN A 1 84 ? -4.670 -6.525 -19.379 1.00 95.75 84 GLN A CA 1
ATOM 596 C C . GLN A 1 84 ? -5.924 -5.700 -19.056 1.00 95.75 84 GLN A C 1
ATOM 598 O O . GLN A 1 84 ? -6.935 -5.816 -19.748 1.00 95.75 84 GLN A O 1
ATOM 603 N N . LEU A 1 85 ? -5.886 -4.890 -17.994 1.00 94.12 85 LEU A N 1
ATOM 604 C CA . LEU A 1 85 ? -7.000 -4.014 -17.620 1.00 94.12 85 LEU A CA 1
ATOM 605 C C . LEU A 1 85 ? -7.216 -2.892 -18.640 1.00 94.12 85 LEU A C 1
ATOM 607 O O . LEU A 1 85 ? -8.363 -2.552 -18.921 1.00 94.12 85 LEU A O 1
ATOM 611 N N . GLU A 1 86 ? -6.138 -2.345 -19.200 1.00 95.38 86 GLU A N 1
ATOM 612 C CA . GLU A 1 86 ? -6.2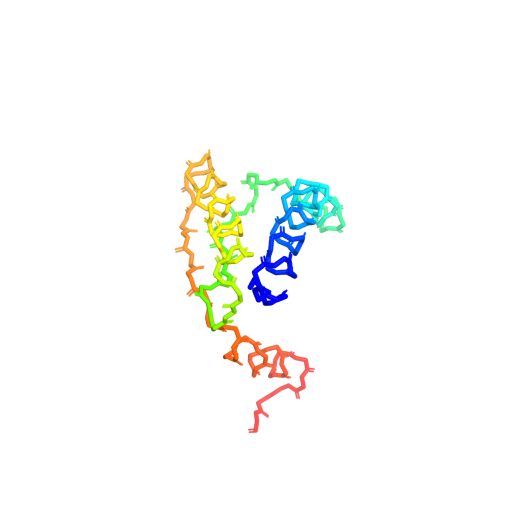01 -1.247 -20.171 1.00 95.38 86 GLU A CA 1
ATOM 613 C C . GLU A 1 86 ? -6.477 -1.736 -21.604 1.00 95.38 86 GLU A C 1
ATOM 615 O O . GLU A 1 86 ? -7.231 -1.099 -22.340 1.00 95.38 86 GLU A O 1
ATOM 620 N N . HIS A 1 87 ? -5.896 -2.871 -22.011 1.00 95.00 87 HIS A N 1
ATOM 621 C CA . HIS A 1 87 ? -5.904 -3.327 -23.410 1.00 95.00 87 HIS A CA 1
ATOM 622 C C . HIS A 1 87 ? -6.745 -4.589 -23.672 1.00 95.00 87 HIS A C 1
ATOM 624 O O . HIS A 1 87 ? -6.978 -4.938 -24.831 1.00 95.00 87 HIS A O 1
ATOM 630 N N . GLY A 1 88 ? -7.251 -5.250 -22.628 1.00 90.88 88 GLY A N 1
ATOM 631 C CA . GLY A 1 88 ? -7.977 -6.515 -22.731 1.00 90.88 88 GLY A CA 1
ATOM 632 C C . GLY A 1 88 ? -7.073 -7.751 -22.598 1.00 90.88 88 GLY A C 1
ATOM 633 O O . GLY A 1 88 ? -5.907 -7.639 -22.226 1.00 90.88 88 GLY A O 1
ATOM 634 N N . PRO A 1 89 ? -7.606 -8.964 -22.837 1.00 87.50 89 PRO A N 1
ATOM 635 C CA . PRO A 1 89 ? -6.841 -10.202 -22.696 1.00 87.50 89 PRO A CA 1
ATOM 636 C C . PRO A 1 89 ? -5.586 -10.213 -23.581 1.00 87.50 89 PRO A C 1
ATOM 638 O O . PRO A 1 89 ? -5.644 -9.741 -24.716 1.00 87.50 89 PRO A O 1
ATOM 641 N N . LEU A 1 90 ? -4.494 -10.787 -23.056 1.00 73.00 90 LEU A N 1
ATOM 642 C CA . LEU A 1 90 ? -3.259 -11.039 -23.816 1.00 73.00 90 LEU A CA 1
ATOM 643 C C . LEU A 1 90 ? -3.513 -11.921 -25.045 1.00 73.00 90 LEU A C 1
ATOM 645 O O . LEU A 1 90 ? -4.323 -12.872 -24.921 1.00 73.00 90 LEU A O 1
#

Organism: NCBI:txid163361

InterPro domains:
  IPR000905 Gcp-like domain [PF00814] (9-88)
  IPR000905 Gcp-like domain [PTHR11735] (10-85)
  IPR017860 Peptidase M22, conserved site [PS01016] (60-80)
  IPR017861 Kae1/TsaD family [PR00789] (40-60)
  IPR017861 Kae1/TsaD family [PR00789] (61-80)
  IPR043129 ATPase, nucleotide binding domain [SSF53067] (8-86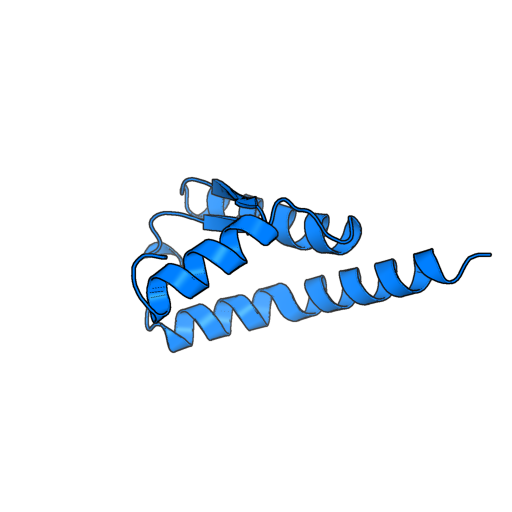)

Foldseek 3Di:
DDPVVVVLVVLLVVLLVCVPVVVVVVCVVVVHDLLVDQEFEFACDDDRPSNSCSGVVVSVVSCVVNVHYYHHDHPVVVVVVVCCVVPNDD